Protein AF-A0A7W4YXQ7-F1 (afdb_monomer)

Organism: NCBI:txid420324

pLDDT: mean 83.57, std 14.54, range [56.28, 98.69]

Solvent-accessible surface area (backbone atoms only — not comparable to full-atom values): 5266 Å² total; per-residue (Å²): 136,81,74,86,78,79,77,70,75,76,79,71,53,71,70,54,47,52,52,51,51,52,51,51,52,50,52,50,52,51,46,40,56,51,47,48,33,5,56,77,66,62,46,50,90,80,50,52,14,51,74,76,64,47,26,80,50,73,65,56,51,48,45,69,74,50,83,75,78,70,95,60,73,75,73,79,73,78,72,75,82,84,125

Structure (mmCIF, N/CA/C/O backbone):
data_AF-A0A7W4YXQ7-F1
#
_entry.id   AF-A0A7W4YXQ7-F1
#
loop_
_atom_site.group_PDB
_atom_site.id
_atom_site.type_symbol
_atom_site.label_atom_id
_atom_site.label_alt_id
_atom_site.label_comp_id
_atom_site.label_asym_id
_atom_site.label_entity_id
_atom_site.label_seq_id
_atom_site.pdbx_PDB_ins_code
_atom_site.Cartn_x
_atom_site.Cartn_y
_atom_site.Cartn_z
_atom_site.occupancy
_atom_site.B_iso_or_equiv
_atom_site.auth_seq_id
_atom_site.auth_comp_id
_atom_site.auth_asym_id
_atom_site.auth_atom_id
_atom_site.pdbx_PDB_model_num
ATOM 1 N N . MET A 1 1 ? -30.875 34.188 16.090 1.00 57.94 1 MET A N 1
ATOM 2 C CA . MET A 1 1 ? -29.992 33.977 17.255 1.00 57.94 1 MET A CA 1
ATOM 3 C C . MET A 1 1 ? -29.252 32.666 17.024 1.00 57.94 1 MET A C 1
ATOM 5 O O . MET A 1 1 ? -29.889 31.627 17.046 1.00 57.94 1 MET A O 1
ATOM 9 N N . ILE A 1 2 ? -27.975 32.722 16.633 1.00 59.03 2 ILE A N 1
ATOM 10 C CA . ILE A 1 2 ? -27.136 31.536 16.382 1.00 59.03 2 ILE A CA 1
ATOM 11 C C . ILE A 1 2 ? -26.519 31.156 17.724 1.00 59.03 2 ILE A C 1
ATOM 13 O O . ILE A 1 2 ? -25.843 31.994 18.312 1.00 59.03 2 ILE A O 1
ATOM 17 N N . ASP A 1 3 ? -26.761 29.941 18.210 1.00 66.69 3 ASP A N 1
ATOM 18 C CA . ASP A 1 3 ? -26.182 29.472 19.469 1.00 66.69 3 ASP A CA 1
ATOM 19 C C . ASP A 1 3 ? -24.658 29.295 19.311 1.00 66.69 3 ASP A C 1
ATOM 21 O O . ASP A 1 3 ? -24.216 28.400 18.581 1.00 66.69 3 ASP A O 1
ATOM 25 N N . PRO A 1 4 ? -23.810 30.111 19.970 1.00 64.62 4 PRO A N 1
ATOM 26 C CA . PRO A 1 4 ? -22.356 29.982 19.853 1.00 64.62 4 PRO A CA 1
ATOM 27 C C . PRO A 1 4 ? -21.823 28.723 20.562 1.00 64.62 4 PRO A C 1
ATOM 29 O O . PRO A 1 4 ? -20.651 28.373 20.411 1.00 64.62 4 PRO A O 1
ATOM 32 N N . ALA A 1 5 ? -22.672 28.033 21.332 1.00 62.06 5 ALA A N 1
ATOM 33 C CA . ALA A 1 5 ? -22.296 26.939 22.218 1.00 62.06 5 ALA A CA 1
ATOM 34 C C . ALA A 1 5 ? -22.145 25.567 21.530 1.00 62.06 5 ALA A C 1
ATOM 36 O O . ALA A 1 5 ? -21.506 24.684 22.104 1.00 62.06 5 ALA A O 1
ATOM 37 N N . ASN A 1 6 ? -22.660 25.372 20.308 1.00 60.81 6 ASN A N 1
ATOM 38 C CA . ASN A 1 6 ? -22.737 24.042 19.680 1.00 60.81 6 ASN A CA 1
ATOM 39 C C . ASN A 1 6 ? -21.745 23.807 18.521 1.00 60.81 6 ASN A C 1
ATOM 41 O O . ASN A 1 6 ? -22.065 23.168 17.524 1.00 60.81 6 ASN A O 1
ATOM 45 N N . ARG A 1 7 ? -20.515 24.324 18.643 1.00 63.03 7 ARG A N 1
ATOM 46 C CA . ARG A 1 7 ? -19.373 23.921 17.788 1.00 63.03 7 ARG A CA 1
ATOM 47 C C . ARG A 1 7 ? -18.412 22.944 18.467 1.00 63.03 7 ARG A C 1
ATOM 49 O O . ARG A 1 7 ? -17.415 22.545 17.871 1.00 63.03 7 ARG A O 1
ATOM 56 N N . ARG A 1 8 ? -18.684 22.554 19.715 1.00 67.12 8 ARG A N 1
ATOM 57 C CA . ARG A 1 8 ? -17.843 21.604 20.446 1.00 67.12 8 ARG A CA 1
ATOM 58 C C . ARG A 1 8 ? -18.286 20.186 20.127 1.00 67.12 8 ARG A C 1
ATOM 60 O O . ARG A 1 8 ? -19.196 19.653 20.749 1.00 67.12 8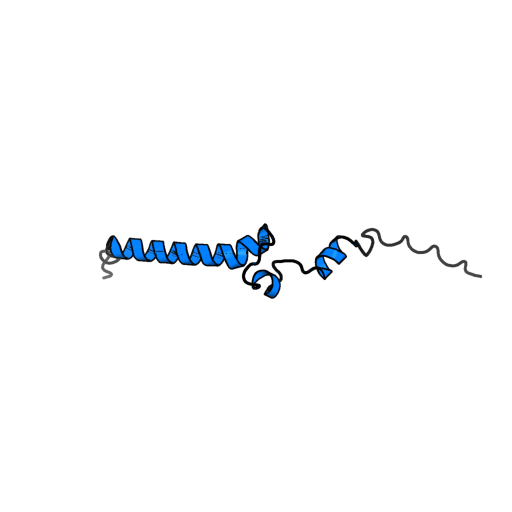 ARG A O 1
ATOM 67 N N . GLN A 1 9 ? -17.631 19.594 19.134 1.00 71.94 9 GLN A N 1
ATOM 68 C CA . GLN A 1 9 ? -17.768 18.176 18.835 1.00 71.94 9 GLN A CA 1
ATOM 69 C C . GLN A 1 9 ? -17.320 17.393 20.085 1.00 71.94 9 GLN A C 1
ATOM 71 O O . GLN A 1 9 ? -16.186 17.590 20.534 1.00 71.94 9 GLN A O 1
ATOM 76 N N . PRO A 1 10 ? -18.194 16.586 20.715 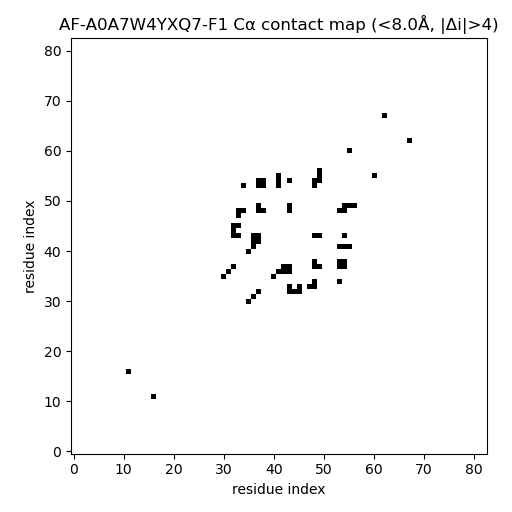1.00 73.75 10 PRO A N 1
ATOM 77 C CA . PRO A 1 10 ? -17.829 15.854 21.920 1.00 73.75 10 PRO A CA 1
ATOM 78 C C . PRO A 1 10 ? -16.612 14.971 21.631 1.00 73.75 10 PRO A C 1
ATOM 80 O O . PRO A 1 10 ? -16.558 14.304 20.594 1.00 73.75 10 PRO A O 1
ATOM 83 N N . LEU A 1 11 ? -15.630 15.004 22.539 1.00 78.31 11 LEU A N 1
ATOM 84 C CA . LEU A 1 11 ? -14.363 14.288 22.390 1.00 78.31 11 LEU A CA 1
ATOM 85 C 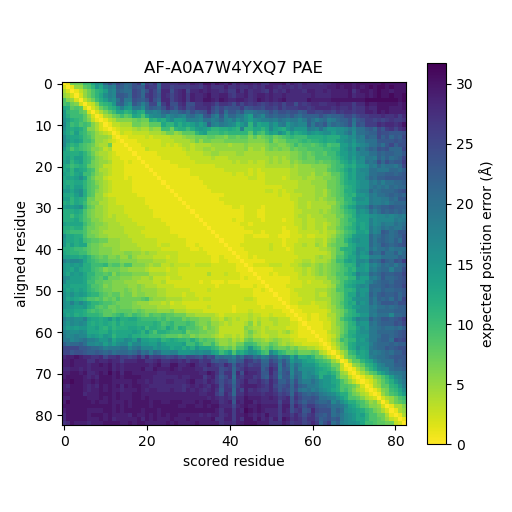C . LEU A 1 11 ? -14.637 12.810 22.061 1.00 78.31 11 LEU A C 1
ATOM 87 O O . LEU A 1 11 ? -15.449 12.169 22.740 1.00 78.31 11 LEU A O 1
ATOM 91 N N . PRO A 1 12 ? -13.991 12.243 21.028 1.00 80.38 12 PRO A N 1
ATOM 92 C CA . PRO A 1 12 ? -14.140 10.829 20.735 1.00 80.38 12 PRO A CA 1
ATOM 93 C C . PRO A 1 12 ? -13.649 10.011 21.935 1.00 80.38 12 PRO A C 1
ATOM 95 O O . PRO A 1 12 ? -12.566 10.247 22.462 1.00 80.38 12 PRO A O 1
ATOM 98 N N . SER A 1 13 ? -14.438 9.022 22.364 1.00 90.06 13 SER A N 1
ATOM 99 C CA . SER A 1 13 ? -14.006 8.064 23.392 1.00 90.06 13 SER A CA 1
ATOM 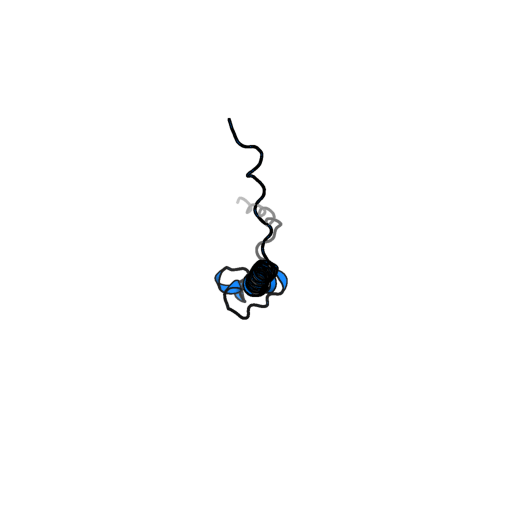100 C C . SER A 1 13 ? -12.688 7.394 22.984 1.00 90.06 13 SER A C 1
ATOM 102 O O . SER A 1 13 ? -12.491 7.155 21.790 1.00 90.06 13 SER A O 1
ATOM 104 N N . SER A 1 14 ? -11.856 6.968 23.937 1.00 90.81 14 SER A N 1
ATOM 105 C CA . SER A 1 14 ? -10.564 6.316 23.656 1.00 90.81 14 SER A CA 1
ATOM 106 C C . SER A 1 14 ? -10.670 5.143 22.669 1.00 90.81 14 SER A C 1
ATOM 108 O O . SER A 1 14 ? -9.804 4.970 21.817 1.00 90.81 14 SER A O 1
ATOM 110 N N . ARG A 1 15 ? -11.778 4.386 22.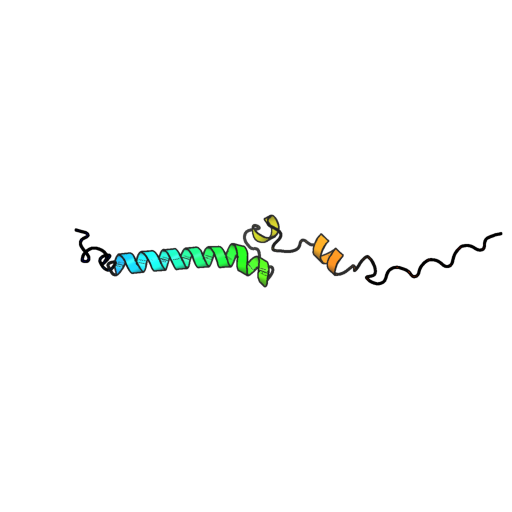702 1.00 91.38 15 ARG A N 1
ATOM 111 C CA . ARG A 1 15 ? -12.059 3.304 21.740 1.00 91.38 15 ARG A CA 1
ATOM 112 C C . ARG A 1 15 ? -12.267 3.809 20.307 1.00 91.38 15 ARG A C 1
ATOM 114 O O . ARG A 1 15 ? -11.792 3.185 19.365 1.00 91.38 15 ARG A O 1
ATOM 121 N N . LYS A 1 16 ? -12.956 4.942 20.142 1.00 91.56 16 LYS A N 1
ATOM 122 C CA . LYS A 1 16 ? -13.139 5.607 18.839 1.00 91.56 16 LYS A CA 1
ATOM 123 C C . LYS A 1 16 ? -11.811 6.146 18.312 1.00 91.56 16 LYS A C 1
ATOM 125 O O . LYS A 1 16 ? -11.519 5.958 17.136 1.00 91.56 16 LYS A O 1
ATOM 130 N N . LEU A 1 17 ? -10.995 6.744 19.184 1.00 93.50 17 LEU A N 1
ATOM 131 C CA . LEU A 1 17 ? -9.658 7.213 18.820 1.00 93.50 17 LEU A CA 1
ATOM 132 C C . LEU A 1 17 ? -8.778 6.053 18.335 1.00 93.50 17 LEU A C 1
ATOM 134 O O . LEU A 1 17 ? -8.256 6.111 17.225 1.00 93.50 17 LEU A O 1
ATOM 138 N N . ALA A 1 18 ? -8.686 4.969 19.107 1.00 96.31 18 ALA A N 1
ATOM 139 C CA . ALA A 1 18 ? -7.924 3.782 18.721 1.00 96.31 18 ALA A CA 1
ATOM 140 C C . ALA A 1 18 ? -8.395 3.200 17.378 1.00 96.31 18 ALA A C 1
ATOM 142 O O . ALA A 1 18 ? -7.570 2.862 16.534 1.00 96.31 18 ALA A O 1
ATOM 143 N N . GLY A 1 19 ? -9.712 3.160 17.146 1.00 95.69 19 GLY A N 1
ATOM 144 C CA . GLY A 1 19 ? -10.278 2.758 15.859 1.00 95.69 19 GLY A CA 1
ATOM 145 C C . GLY A 1 19 ? -9.811 3.642 14.700 1.00 95.69 19 GLY A C 1
ATOM 146 O O . GLY A 1 19 ? -9.370 3.125 13.677 1.00 95.69 19 GLY A O 1
ATOM 147 N N . SER A 1 20 ? -9.844 4.970 14.865 1.00 96.56 20 SER A N 1
ATOM 148 C CA . SER A 1 20 ? -9.365 5.896 13.827 1.00 96.56 20 SER A CA 1
ATOM 149 C C . SER A 1 20 ? -7.862 5.784 13.565 1.00 96.56 20 SER A C 1
ATOM 151 O O . SER A 1 20 ? -7.449 5.828 12.410 1.00 96.56 20 SER A O 1
ATOM 153 N N . VAL A 1 21 ? -7.050 5.575 14.605 1.00 96.88 21 VAL A N 1
ATOM 154 C CA . VAL A 1 21 ? -5.599 5.382 14.462 1.00 96.88 21 VAL A CA 1
ATOM 155 C C . VAL A 1 21 ? -5.300 4.077 13.734 1.00 96.88 21 VAL A C 1
ATOM 157 O O . VAL A 1 21 ? -4.477 4.068 12.826 1.00 96.88 21 VAL A O 1
ATOM 160 N N . ALA A 1 22 ? -5.999 2.993 14.077 1.00 98.31 22 ALA A N 1
ATOM 161 C CA . ALA A 1 22 ? -5.852 1.717 13.385 1.00 98.31 22 ALA A CA 1
ATOM 162 C C . ALA A 1 22 ? -6.218 1.835 11.899 1.00 98.31 22 ALA A C 1
ATOM 164 O O . ALA A 1 22 ? -5.481 1.346 11.045 1.00 98.31 22 ALA A O 1
ATOM 165 N N . LEU A 1 23 ? -7.314 2.534 11.581 1.00 98.12 23 LEU A N 1
ATOM 166 C CA . LEU A 1 23 ? -7.710 2.780 10.197 1.00 98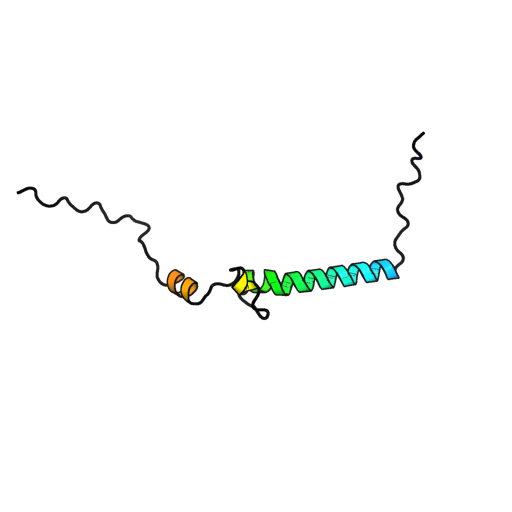.12 23 LEU A CA 1
ATOM 167 C C . LEU A 1 23 ? -6.673 3.630 9.451 1.00 98.12 23 LEU A C 1
ATOM 169 O O . LEU A 1 23 ? -6.297 3.290 8.335 1.00 98.12 23 LEU A O 1
ATOM 173 N N . ALA A 1 24 ? -6.176 4.702 10.070 1.00 97.81 24 ALA A N 1
ATOM 174 C CA . ALA A 1 24 ? -5.140 5.545 9.482 1.00 97.81 24 ALA A CA 1
ATOM 175 C C . ALA A 1 24 ? -3.842 4.762 9.225 1.00 97.81 24 ALA A C 1
ATOM 177 O O . ALA A 1 24 ? -3.266 4.871 8.145 1.00 97.81 24 ALA A O 1
ATOM 178 N N . ALA A 1 25 ? -3.413 3.934 10.181 1.00 98.56 25 ALA A N 1
ATOM 179 C CA . ALA A 1 25 ? -2.240 3.078 10.038 1.00 98.56 25 ALA A CA 1
ATOM 180 C C . ALA A 1 25 ? -2.414 2.053 8.907 1.00 98.56 25 ALA A C 1
ATOM 182 O O . ALA A 1 25 ? -1.493 1.850 8.118 1.00 98.56 25 ALA A O 1
ATOM 183 N N . ALA A 1 26 ? -3.600 1.450 8.782 1.00 98.69 26 ALA A N 1
ATOM 184 C CA . ALA A 1 26 ? -3.911 0.543 7.682 1.00 98.69 26 ALA A CA 1
ATOM 185 C C . ALA A 1 26 ? -3.843 1.259 6.322 1.00 98.69 26 ALA A C 1
ATOM 187 O O . ALA A 1 26 ? -3.185 0.772 5.405 1.00 98.69 26 ALA A O 1
ATOM 188 N N . SER A 1 27 ? -4.447 2.445 6.205 1.00 98.69 27 SER A N 1
ATOM 189 C CA . SER A 1 27 ? -4.367 3.265 4.991 1.00 98.69 27 SER A CA 1
ATOM 190 C C . SER A 1 27 ? -2.925 3.637 4.640 1.00 98.69 27 SER A C 1
ATOM 192 O O . SER A 1 27 ? -2.526 3.536 3.481 1.00 98.69 27 SER A O 1
ATOM 194 N N . ALA A 1 28 ? -2.118 4.015 5.635 1.00 98.44 28 ALA A N 1
ATOM 195 C CA . ALA A 1 28 ? -0.706 4.322 5.438 1.00 98.44 28 ALA A CA 1
ATOM 196 C C . ALA A 1 28 ? 0.080 3.103 4.932 1.00 98.44 28 ALA A C 1
ATOM 198 O O . ALA A 1 28 ? 0.876 3.233 4.006 1.00 98.44 28 ALA A O 1
ATOM 199 N N . ALA A 1 29 ? -0.178 1.911 5.479 1.00 98.50 29 ALA A N 1
ATOM 200 C CA . ALA A 1 29 ? 0.453 0.678 5.014 1.00 98.50 29 ALA A CA 1
ATOM 201 C C . ALA A 1 29 ? 0.093 0.355 3.552 1.00 98.50 29 ALA A C 1
ATOM 203 O O . ALA A 1 29 ? 0.961 -0.056 2.784 1.00 98.50 29 ALA A O 1
ATOM 204 N N . VAL A 1 30 ? -1.160 0.587 3.145 1.00 98.25 30 VAL A N 1
ATOM 205 C CA . VAL A 1 30 ? -1.595 0.410 1.749 1.00 98.25 30 VAL A CA 1
ATOM 206 C C . VAL A 1 30 ? -0.856 1.369 0.815 1.00 98.25 30 VAL A C 1
ATOM 208 O O . VAL A 1 30 ? -0.310 0.932 -0.196 1.00 98.25 30 VAL A O 1
ATOM 211 N N . ILE A 1 31 ? -0.782 2.656 1.167 1.00 97.75 31 ILE A N 1
ATOM 212 C CA . ILE A 1 31 ? -0.048 3.666 0.386 1.00 97.75 31 ILE A CA 1
ATOM 213 C C . ILE A 1 31 ? 1.436 3.296 0.274 1.00 97.75 31 ILE A C 1
ATOM 215 O O . ILE A 1 31 ? 2.003 3.348 -0.817 1.00 97.75 31 ILE A O 1
ATOM 219 N N . LEU A 1 32 ? 2.053 2.882 1.384 1.00 97.81 32 LEU A N 1
ATOM 220 C CA . LEU A 1 32 ? 3.451 2.460 1.419 1.00 97.81 32 LEU A CA 1
ATOM 221 C C . LEU A 1 32 ? 3.713 1.318 0.430 1.00 97.81 32 LEU A C 1
ATOM 223 O O . LEU A 1 32 ? 4.636 1.403 -0.372 1.00 97.81 32 LEU A O 1
ATOM 227 N N . ILE A 1 33 ? 2.894 0.264 0.464 1.00 97.94 33 ILE A N 1
ATOM 228 C CA . ILE A 1 33 ? 3.107 -0.938 -0.353 1.00 97.94 33 ILE A CA 1
ATOM 229 C C . ILE A 1 33 ? 2.811 -0.691 -1.836 1.00 97.94 33 ILE A C 1
ATOM 231 O O . ILE A 1 33 ? 3.515 -1.235 -2.683 1.00 97.94 33 ILE A O 1
ATOM 235 N N . LEU A 1 34 ? 1.775 0.089 -2.157 1.00 97.62 34 LEU A N 1
ATOM 236 C CA . LEU A 1 34 ? 1.314 0.262 -3.539 1.00 97.62 34 LEU A CA 1
ATOM 237 C C . LEU A 1 34 ? 1.991 1.408 -4.289 1.00 97.62 34 LEU A C 1
ATOM 239 O O . LEU A 1 34 ? 2.056 1.352 -5.514 1.00 97.62 34 LEU A O 1
ATOM 243 N N . LEU A 1 35 ? 2.436 2.454 -3.589 1.00 96.56 35 LEU A N 1
ATOM 244 C CA . LEU A 1 35 ? 2.914 3.687 -4.224 1.00 96.56 35 LEU A CA 1
ATOM 245 C C . LEU A 1 35 ? 4.367 3.983 -3.866 1.00 96.56 35 LEU A C 1
ATOM 247 O O . LEU A 1 35 ? 5.186 4.146 -4.763 1.00 96.56 35 LEU A O 1
ATOM 251 N N . VAL A 1 36 ? 4.699 4.003 -2.573 1.00 97.56 36 VAL A N 1
ATOM 252 C CA . VAL A 1 36 ? 6.036 4.419 -2.114 1.00 97.56 36 VAL A CA 1
ATOM 253 C C . VAL A 1 36 ? 7.088 3.361 -2.440 1.00 97.56 36 VAL A C 1
ATOM 255 O O . VAL A 1 36 ? 8.101 3.678 -3.054 1.00 97.56 36 VAL A O 1
ATOM 258 N N . LEU A 1 37 ? 6.843 2.092 -2.088 1.00 97.75 37 LEU A N 1
ATOM 259 C CA . LEU A 1 37 ? 7.791 1.010 -2.374 1.00 97.75 37 LEU A CA 1
ATOM 260 C C . LEU A 1 37 ? 8.064 0.839 -3.879 1.00 97.75 37 LEU A C 1
ATOM 262 O O . LEU A 1 37 ? 9.237 0.729 -4.241 1.00 97.75 37 LEU A O 1
ATOM 266 N N . PRO A 1 38 ? 7.049 0.871 -4.762 1.00 97.38 38 PRO A N 1
ATOM 267 C CA . PRO A 1 38 ? 7.290 0.836 -6.197 1.00 97.38 38 PRO A CA 1
ATOM 268 C C . PRO A 1 38 ? 8.017 2.073 -6.728 1.00 97.38 38 PRO A C 1
ATOM 270 O O . PRO A 1 38 ? 8.970 1.916 -7.480 1.00 97.38 38 PRO A O 1
ATOM 273 N N . ALA A 1 39 ? 7.603 3.281 -6.335 1.00 95.25 39 ALA A N 1
ATOM 274 C CA . ALA A 1 39 ? 8.139 4.515 -6.911 1.00 95.25 39 ALA A CA 1
ATOM 275 C C . ALA A 1 39 ? 9.569 4.840 -6.454 1.00 95.25 39 ALA A C 1
ATOM 277 O O . ALA A 1 39 ? 10.349 5.377 -7.234 1.00 95.25 39 ALA A O 1
ATOM 278 N N . GLU A 1 40 ? 9.913 4.547 -5.197 1.00 95.38 40 GLU A N 1
ATOM 279 C CA . GLU A 1 40 ? 11.222 4.915 -4.637 1.00 95.38 40 GLU A CA 1
ATOM 280 C C . GLU A 1 40 ? 12.234 3.772 -4.677 1.00 95.38 40 GLU A C 1
ATOM 282 O O . GLU A 1 40 ? 13.432 4.010 -4.824 1.00 95.38 40 GLU A O 1
ATOM 287 N N . TYR A 1 41 ? 11.768 2.532 -4.530 1.00 95.75 41 TYR A N 1
ATOM 288 C CA . TYR A 1 41 ? 12.646 1.375 -4.358 1.00 95.75 41 TYR A CA 1
ATOM 289 C C . TYR A 1 41 ? 12.488 0.325 -5.461 1.00 95.75 41 TYR A C 1
ATOM 291 O O . TYR A 1 41 ? 13.148 -0.709 -5.392 1.00 95.75 41 TYR A O 1
ATOM 299 N N . GLU A 1 42 ? 11.611 0.546 -6.448 1.00 94.81 42 GLU A N 1
ATOM 300 C CA . GLU A 1 42 ? 11.263 -0.435 -7.491 1.00 94.81 42 GLU A CA 1
ATOM 301 C C . GLU A 1 42 ? 10.743 -1.777 -6.912 1.00 94.81 42 GLU A C 1
ATOM 303 O O . GLU A 1 42 ? 10.692 -2.799 -7.600 1.00 94.81 42 GLU A O 1
ATOM 308 N N . ILE A 1 43 ? 10.321 -1.803 -5.638 1.00 96.12 43 ILE A N 1
ATOM 309 C CA . ILE A 1 43 ? 9.808 -3.008 -4.972 1.00 96.12 43 ILE A CA 1
ATOM 310 C C . ILE A 1 43 ? 8.297 -3.085 -5.190 1.00 96.12 43 ILE A C 1
ATOM 312 O O . ILE A 1 43 ? 7.516 -2.509 -4.436 1.00 96.12 43 ILE A O 1
ATOM 316 N N . ASP A 1 44 ? 7.875 -3.867 -6.184 1.00 95.38 44 ASP A N 1
ATOM 317 C CA . ASP A 1 44 ? 6.459 -4.065 -6.513 1.00 95.38 44 ASP A CA 1
ATOM 318 C C . ASP A 1 44 ? 5.994 -5.513 -6.291 1.00 95.38 44 ASP A C 1
ATOM 320 O O . ASP A 1 44 ? 5.952 -6.341 -7.206 1.00 95.38 44 ASP A O 1
ATOM 324 N N . LYS A 1 45 ? 5.606 -5.816 -5.046 1.00 94.19 45 LYS A N 1
ATOM 325 C CA . LYS A 1 45 ? 5.058 -7.133 -4.665 1.00 94.19 45 LYS A CA 1
ATOM 326 C C . LYS A 1 45 ? 3.639 -7.376 -5.179 1.00 94.19 45 LYS A C 1
ATOM 328 O O . LYS A 1 45 ? 3.191 -8.517 -5.195 1.00 94.19 45 LYS A O 1
ATOM 333 N N . THR A 1 46 ? 2.924 -6.313 -5.537 1.00 96.06 46 THR A N 1
ATOM 334 C CA . THR A 1 46 ? 1.503 -6.379 -5.908 1.00 96.06 46 THR A CA 1
ATOM 335 C C . THR A 1 46 ? 1.278 -6.373 -7.417 1.00 96.06 46 THR A C 1
ATOM 337 O O . THR A 1 46 ? 0.206 -6.758 -7.868 1.00 96.06 46 THR A O 1
ATOM 340 N N . GLY A 1 47 ? 2.270 -5.938 -8.200 1.00 94.25 47 GLY A N 1
ATOM 341 C CA . GLY A 1 47 ? 2.146 -5.688 -9.637 1.00 94.25 47 GLY A CA 1
ATOM 342 C C . GLY A 1 47 ? 1.504 -4.337 -9.973 1.00 94.25 47 GLY A C 1
ATOM 343 O O . GLY A 1 47 ? 1.485 -3.947 -11.140 1.00 94.25 47 GLY A O 1
ATOM 344 N N . PHE A 1 48 ? 0.970 -3.618 -8.977 1.00 96.50 48 PHE A N 1
ATOM 345 C CA . PHE A 1 48 ? 0.262 -2.359 -9.191 1.00 96.50 48 PHE A CA 1
ATOM 346 C C . PHE A 1 48 ? 1.206 -1.258 -9.670 1.00 96.50 48 PHE A C 1
ATOM 348 O O . PHE A 1 48 ? 0.872 -0.533 -10.600 1.00 96.50 48 PHE A O 1
ATOM 355 N N . GLY A 1 49 ? 2.405 -1.172 -9.089 1.00 95.69 49 GLY A N 1
ATOM 356 C CA . GLY A 1 49 ? 3.398 -0.174 -9.475 1.00 95.69 49 GLY A CA 1
ATOM 357 C C . GLY A 1 49 ? 3.801 -0.286 -10.943 1.00 95.69 49 GLY A C 1
ATOM 358 O O . GLY A 1 49 ? 3.847 0.723 -11.637 1.00 95.69 49 GLY A O 1
ATOM 359 N N . ARG A 1 50 ? 4.007 -1.508 -11.450 1.00 94.50 50 ARG A N 1
ATOM 360 C CA . ARG A 1 50 ? 4.234 -1.746 -12.886 1.00 94.50 50 ARG A CA 1
ATOM 361 C C . ARG A 1 50 ? 3.005 -1.437 -13.736 1.00 94.50 50 ARG A C 1
ATOM 363 O O . ARG A 1 50 ? 3.148 -0.860 -14.806 1.00 94.50 50 ARG A O 1
ATOM 370 N N . LEU A 1 51 ? 1.803 -1.774 -13.259 1.00 95.12 51 LEU A N 1
ATOM 371 C CA . LEU A 1 51 ? 0.553 -1.515 -13.984 1.00 95.12 51 LEU A CA 1
ATOM 372 C C . LEU A 1 51 ? 0.328 -0.021 -14.258 1.00 95.12 51 LEU A C 1
ATOM 374 O O . LEU A 1 51 ? -0.162 0.331 -15.328 1.00 95.12 51 LEU A O 1
ATOM 378 N N . ILE A 1 52 ? 0.674 0.845 -13.302 1.00 95.38 52 ILE A N 1
ATOM 379 C CA . ILE A 1 52 ? 0.519 2.302 -13.435 1.00 95.38 52 ILE A CA 1
ATOM 380 C C . ILE A 1 52 ? 1.814 3.029 -13.834 1.00 95.38 52 ILE A C 1
ATOM 382 O O . ILE A 1 52 ? 1.845 4.256 -13.819 1.00 95.38 52 ILE A O 1
ATOM 386 N N . GLY A 1 53 ? 2.872 2.293 -14.192 1.00 92.62 53 GLY A N 1
ATOM 387 C CA . GLY A 1 53 ? 4.130 2.865 -14.686 1.00 92.62 53 GLY A CA 1
ATOM 388 C C . GLY A 1 53 ? 5.004 3.550 -13.628 1.00 92.62 53 GLY A C 1
ATOM 389 O O . GLY A 1 53 ? 5.827 4.389 -13.974 1.00 92.62 53 GLY A O 1
ATOM 390 N N . LEU A 1 54 ? 4.839 3.221 -12.342 1.00 93.94 54 LEU A N 1
ATOM 391 C CA . LEU A 1 54 ? 5.746 3.669 -11.273 1.00 93.94 54 LEU A CA 1
ATOM 392 C C . LEU A 1 54 ? 7.064 2.892 -11.255 1.00 93.94 54 LEU A C 1
ATOM 394 O O . LEU A 1 54 ? 8.070 3.420 -10.795 1.00 93.94 54 LEU A O 1
ATOM 398 N N . VAL A 1 55 ? 7.048 1.640 -11.718 1.00 95.31 55 VAL A N 1
ATOM 399 C CA . VAL A 1 55 ? 8.250 0.808 -11.847 1.00 95.31 55 VAL A CA 1
ATOM 400 C C . VAL A 1 55 ? 8.563 0.638 -13.330 1.00 95.31 55 VAL A C 1
ATOM 402 O O . VAL A 1 55 ? 7.694 0.134 -14.049 1.00 95.31 55 VAL A O 1
ATOM 405 N N . PRO A 1 56 ? 9.774 1.005 -13.786 1.00 91.31 56 PRO A N 1
ATOM 406 C CA . PRO A 1 56 ? 10.181 0.812 -15.169 1.00 91.31 56 PRO A CA 1
ATOM 407 C C . PRO A 1 56 ? 10.145 -0.663 -15.563 1.00 91.31 56 PRO A C 1
ATOM 409 O O . PRO A 1 56 ? 10.552 -1.549 -14.808 1.00 91.31 56 PRO A O 1
ATOM 412 N N . THR A 1 57 ? 9.694 -0.921 -16.778 1.00 90.50 57 THR A N 1
ATOM 413 C CA . THR A 1 57 ? 9.847 -2.213 -17.438 1.00 90.50 57 THR A CA 1
ATOM 414 C C . THR A 1 57 ? 11.286 -2.419 -17.910 1.00 90.50 57 THR A C 1
ATOM 416 O O . THR A 1 57 ? 12.080 -1.479 -18.022 1.00 90.50 57 THR A O 1
ATOM 419 N N . ASP A 1 58 ? 11.623 -3.666 -18.240 1.00 89.50 58 ASP A N 1
ATOM 420 C CA . ASP A 1 58 ? 12.945 -4.012 -18.768 1.00 89.50 58 ASP A CA 1
ATOM 421 C C . ASP A 1 58 ? 13.260 -3.256 -20.069 1.00 89.50 58 ASP A C 1
ATOM 423 O O . ASP A 1 58 ? 14.409 -2.884 -20.306 1.00 89.50 58 ASP A O 1
ATOM 427 N N . GLU A 1 59 ? 12.245 -2.963 -20.889 1.00 87.12 59 GLU A N 1
ATOM 428 C CA . GLU A 1 59 ? 12.400 -2.202 -22.131 1.00 87.12 59 GLU A CA 1
ATOM 429 C C . GLU A 1 59 ? 12.780 -0.743 -21.870 1.00 87.12 59 GLU A C 1
ATOM 431 O O . GLU A 1 59 ? 13.702 -0.215 -22.492 1.00 87.12 59 GLU A O 1
ATOM 436 N N . GLU A 1 60 ? 12.094 -0.082 -20.938 1.00 85.56 60 GLU A N 1
ATOM 437 C CA . GLU A 1 60 ? 12.381 1.306 -20.561 1.00 85.56 60 GLU A CA 1
ATOM 438 C C . GLU A 1 60 ? 13.753 1.415 -19.898 1.00 85.56 60 GLU A C 1
ATOM 440 O O . GLU A 1 60 ? 14.506 2.350 -20.175 1.00 85.56 60 GLU A O 1
ATOM 445 N N . ARG A 1 61 ? 14.130 0.416 -19.094 1.00 84.44 61 ARG A N 1
ATOM 446 C CA . ARG A 1 61 ? 15.463 0.330 -18.493 1.00 84.44 61 ARG A CA 1
ATOM 447 C C . ARG A 1 61 ? 16.552 0.112 -19.541 1.00 84.44 61 ARG A C 1
ATOM 449 O O . ARG A 1 61 ? 17.597 0.758 -19.473 1.00 84.44 61 ARG A O 1
ATOM 456 N N . ALA A 1 62 ? 16.306 -0.750 -20.527 1.00 83.75 62 ALA A N 1
ATOM 457 C CA . ALA A 1 62 ? 17.218 -0.958 -21.646 1.00 83.75 62 ALA A CA 1
ATOM 458 C C . ALA A 1 62 ? 17.378 0.326 -22.472 1.00 83.75 62 ALA A C 1
ATOM 460 O O . ALA A 1 62 ? 18.502 0.707 -22.785 1.00 83.75 62 ALA A O 1
ATOM 461 N N . ARG A 1 63 ? 16.285 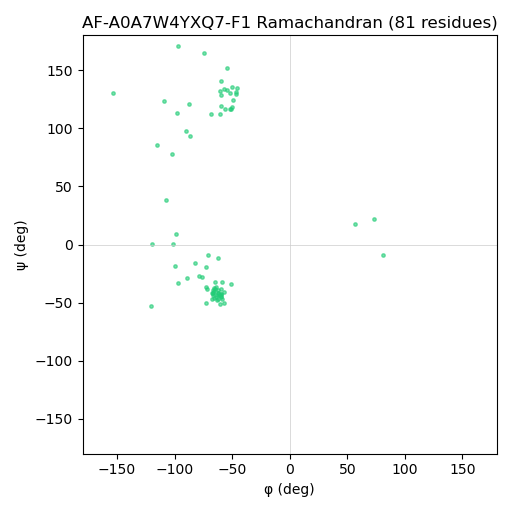1.049 -22.751 1.00 79.12 63 ARG A N 1
ATOM 462 C CA . ARG A 1 63 ? 16.327 2.358 -23.426 1.00 79.12 63 ARG A CA 1
ATOM 463 C C . ARG A 1 63 ? 17.046 3.427 -22.606 1.00 79.12 63 ARG A C 1
ATOM 465 O O . ARG A 1 63 ? 17.762 4.232 -23.177 1.00 79.12 63 ARG A O 1
ATOM 472 N N . ALA A 1 64 ? 16.914 3.437 -21.282 1.00 76.62 64 ALA A N 1
ATOM 473 C CA . ALA A 1 64 ? 17.664 4.368 -20.436 1.00 76.62 64 ALA A CA 1
ATOM 474 C C . ALA A 1 64 ? 19.183 4.110 -20.489 1.00 76.62 64 ALA A C 1
ATOM 476 O O . ALA A 1 64 ? 19.979 5.042 -20.391 1.00 76.62 64 ALA A O 1
ATOM 477 N N . PHE A 1 65 ? 19.586 2.849 -20.668 1.00 66.62 65 PHE A N 1
ATOM 478 C CA . PHE A 1 65 ? 20.987 2.462 -20.854 1.00 66.62 65 PHE A CA 1
ATOM 479 C C . PHE A 1 65 ? 21.493 2.717 -22.283 1.00 66.62 65 PHE A C 1
ATOM 481 O O . PHE A 1 65 ? 22.684 2.944 -22.495 1.00 66.62 65 PHE A O 1
ATOM 488 N N . VAL A 1 66 ? 20.585 2.694 -23.260 1.00 64.44 66 VAL A N 1
ATOM 489 C CA . VAL A 1 66 ? 20.830 2.973 -24.678 1.00 64.44 66 VAL A CA 1
ATOM 490 C C . VAL A 1 66 ? 20.344 4.394 -24.987 1.00 64.44 66 VAL A C 1
ATOM 492 O O . VAL A 1 66 ? 19.270 4.594 -25.540 1.00 64.44 66 VAL A O 1
ATOM 495 N N . PHE A 1 67 ? 21.129 5.401 -24.602 1.00 64.06 67 PHE A N 1
ATOM 496 C CA . PHE A 1 67 ? 20.903 6.796 -25.010 1.00 64.06 67 PHE A CA 1
ATOM 497 C C . PHE A 1 67 ? 20.731 6.903 -26.546 1.00 64.06 67 PHE A C 1
ATOM 499 O O . PHE A 1 67 ? 21.689 6.649 -27.273 1.00 64.06 67 PHE A O 1
ATOM 506 N N . ASP A 1 68 ? 19.561 7.326 -27.043 1.00 56.28 68 ASP A N 1
ATOM 507 C CA . ASP A 1 68 ? 19.334 7.747 -28.444 1.00 56.28 68 ASP A CA 1
ATOM 508 C C . ASP A 1 68 ? 18.156 8.753 -28.495 1.00 56.28 68 ASP A C 1
ATOM 510 O O . ASP A 1 68 ? 17.117 8.442 -27.902 1.00 56.28 68 ASP A O 1
ATOM 514 N N . PRO A 1 69 ? 18.223 9.950 -29.138 1.00 63.03 69 PRO A N 1
ATOM 515 C CA . PRO A 1 69 ? 19.257 10.525 -30.015 1.00 63.03 69 PRO A CA 1
ATOM 516 C C . PRO A 1 69 ? 20.247 11.475 -29.308 1.00 63.03 69 PRO A C 1
ATOM 518 O O . PRO A 1 69 ? 20.034 11.855 -28.151 1.00 63.03 69 PRO A O 1
ATOM 521 N N . PRO A 1 70 ? 21.343 11.902 -29.978 1.00 59.62 70 PRO A N 1
ATOM 522 C CA . PRO A 1 70 ? 22.260 12.881 -29.406 1.00 59.62 70 PRO A CA 1
ATOM 523 C C . PRO A 1 70 ? 21.529 14.194 -29.095 1.00 59.62 70 PRO A C 1
ATOM 525 O O . PRO A 1 70 ? 20.907 14.803 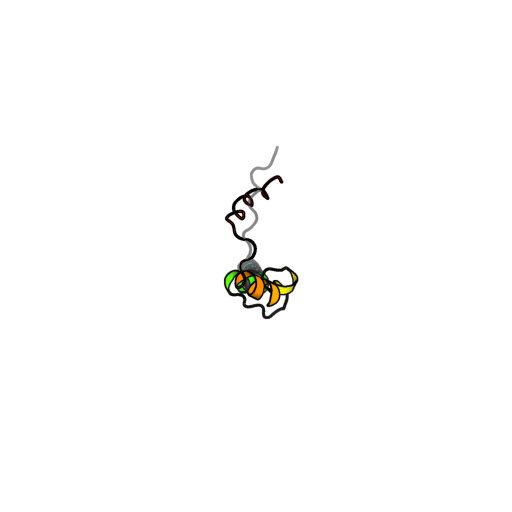-29.963 1.00 59.62 70 PRO A O 1
ATOM 528 N N . MET A 1 71 ? 21.682 14.679 -27.859 1.00 63.72 71 MET A N 1
ATOM 529 C CA . MET A 1 71 ? 21.233 16.020 -27.442 1.00 63.72 71 MET A CA 1
ATOM 530 C C . MET A 1 71 ? 21.950 17.146 -28.209 1.00 63.72 71 MET A C 1
ATOM 532 O O . MET A 1 71 ? 21.550 18.306 -28.137 1.00 63.72 71 MET A O 1
ATOM 536 N N . ILE A 1 72 ? 23.011 16.804 -28.946 1.00 64.56 72 ILE A N 1
ATOM 537 C CA . ILE A 1 72 ? 23.660 17.672 -29.919 1.00 64.56 72 ILE A CA 1
ATOM 538 C C . ILE A 1 72 ? 23.111 17.279 -31.295 1.00 64.56 72 ILE A C 1
ATOM 540 O O . ILE A 1 72 ? 23.401 16.169 -31.752 1.00 64.56 72 ILE A O 1
ATOM 544 N N . PRO A 1 73 ? 22.338 18.151 -31.970 1.00 64.12 73 PRO A N 1
ATOM 545 C CA . PRO A 1 73 ? 21.912 17.881 -33.335 1.00 64.12 73 PRO A CA 1
ATOM 546 C C . PRO A 1 73 ? 23.155 17.600 -34.176 1.00 64.12 73 PRO A C 1
ATOM 548 O O . PRO A 1 73 ? 24.146 18.329 -34.070 1.00 64.12 73 PRO A O 1
ATOM 551 N N . ALA A 1 74 ? 23.117 16.532 -34.981 1.00 69.69 74 ALA A N 1
ATOM 552 C CA . ALA A 1 74 ? 24.194 16.243 -35.917 1.00 69.69 74 ALA A CA 1
ATOM 553 C C . ALA A 1 74 ? 24.540 17.545 -36.661 1.00 69.69 74 ALA A C 1
ATOM 555 O O . ALA A 1 74 ? 23.613 18.228 -37.120 1.00 69.69 74 ALA A O 1
ATOM 556 N N . PRO A 1 75 ? 25.829 17.935 -36.719 1.00 71.12 75 PRO A N 1
ATOM 557 C CA . PRO A 1 75 ? 26.223 19.177 -37.366 1.00 71.12 75 PRO A CA 1
ATOM 558 C C . PRO A 1 75 ? 25.584 19.209 -38.755 1.00 71.12 75 PRO A C 1
ATOM 560 O O . PRO A 1 75 ? 25.579 18.165 -39.418 1.00 71.12 75 PRO A O 1
ATOM 563 N N . PRO A 1 76 ? 24.997 20.347 -39.178 1.00 69.44 76 PRO A N 1
ATOM 564 C CA . PRO A 1 76 ? 24.305 20.428 -40.454 1.00 69.44 76 PRO A CA 1
ATOM 565 C C . PRO A 1 76 ? 25.240 19.868 -41.517 1.00 69.44 76 PRO A C 1
ATOM 567 O O . PRO A 1 76 ? 26.371 20.346 -41.666 1.00 69.44 76 PRO A O 1
ATOM 570 N N . GLY A 1 77 ? 24.794 18.782 -42.159 1.00 69.00 77 GLY A N 1
ATOM 571 C CA . GLY A 1 77 ? 25.610 18.053 -43.116 1.00 69.00 77 GLY A CA 1
ATOM 572 C C . GLY A 1 77 ? 26.205 19.060 -44.084 1.00 69.00 77 GLY A C 1
ATOM 573 O O . GLY A 1 77 ? 25.469 19.872 -44.646 1.00 69.00 77 GLY A O 1
ATOM 574 N N . HIS A 1 78 ? 27.535 19.072 -44.207 1.00 67.00 78 HIS A N 1
ATOM 575 C CA . HIS A 1 78 ? 28.193 19.928 -45.183 1.00 67.00 78 HIS A CA 1
ATOM 576 C C . HIS A 1 78 ? 27.532 19.659 -46.529 1.00 67.00 78 HIS A C 1
ATOM 578 O O . HIS A 1 78 ? 27.510 18.516 -46.995 1.00 67.00 78 HIS A O 1
ATOM 584 N N . GLY A 1 79 ? 26.890 20.703 -47.064 1.00 60.81 79 GLY A N 1
ATOM 585 C CA . GLY A 1 79 ? 26.099 20.626 -48.278 1.00 60.81 79 GLY A CA 1
ATOM 586 C C . GLY A 1 79 ? 26.878 19.866 -49.337 1.00 60.81 79 GLY A C 1
ATOM 587 O O . GLY A 1 79 ? 28.066 20.116 -49.548 1.00 60.81 79 GLY A O 1
ATOM 588 N N . ARG A 1 80 ? 26.213 18.892 -49.963 1.00 67.50 80 ARG A N 1
ATOM 589 C CA . ARG A 1 80 ? 26.757 18.176 -51.118 1.00 67.50 80 ARG A CA 1
ATOM 590 C C . ARG A 1 80 ? 27.345 19.209 -52.090 1.00 67.50 80 ARG A C 1
ATOM 592 O O . ARG A 1 80 ? 26.662 20.205 -52.342 1.00 67.50 80 ARG A O 1
ATOM 599 N N . PRO A 1 81 ? 28.554 18.996 -52.640 1.00 63.31 81 PRO A N 1
ATOM 600 C CA . PRO A 1 81 ? 29.093 19.902 -53.639 1.00 63.31 81 PRO A CA 1
ATOM 601 C C . PRO A 1 81 ? 28.096 19.986 -54.794 1.00 63.31 81 PRO A C 1
ATOM 603 O O . PRO A 1 81 ? 27.769 18.980 -55.428 1.00 63.31 81 PRO A O 1
ATOM 606 N N . ILE A 1 82 ? 27.569 21.189 -54.999 1.00 65.44 82 ILE A N 1
ATOM 607 C CA . ILE A 1 82 ? 26.829 21.559 -56.197 1.00 65.44 82 ILE A CA 1
ATOM 608 C C . ILE A 1 82 ? 27.790 21.381 -57.374 1.00 65.44 82 ILE A C 1
ATOM 610 O O . ILE A 1 82 ? 28.832 22.032 -57.437 1.00 65.44 82 ILE A O 1
ATOM 614 N N . ARG A 1 83 ? 27.489 20.394 -58.217 1.00 67.81 83 ARG A N 1
ATOM 615 C CA . ARG A 1 83 ? 28.198 20.142 -59.471 1.00 67.81 83 ARG A CA 1
ATOM 616 C C . ARG A 1 83 ? 27.726 21.120 -60.534 1.00 67.81 83 ARG A C 1
ATOM 618 O O . ARG A 1 83 ? 26.501 21.368 -60.568 1.00 67.81 83 ARG A O 1
#

Foldseek 3Di:
DDPPPPPDDDDDDPVRVVVVVVVVVVVVVVCCQQPVCCQPPVDHPPCNCVVVVSHDDPVVVVCVVVDDDDPDPDPDP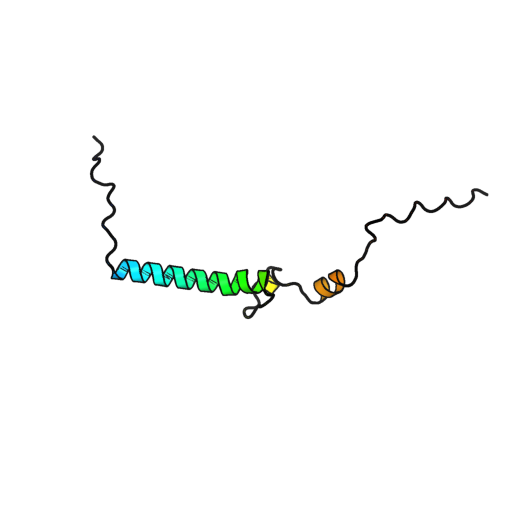PDDPDD

Secondary structure (DSSP, 8-state):
---TTTT-PPPPPHHHHHHHHHHHHHHHHHHIIIIIHHHHH---SSSHHHHTTSS--HHHHHHHHS--S-SSPPPPPPPPP--

Mean predicted aligned error: 12.75 Å

Sequence (83 aa):
MIDPANRRQPLPSSRKLAGSVALAAASAAVILILLVLPAEYEIDKTGFGRLIGLVPTDEERARAFVFDPPMIPAPPGHGRPIR

Radius of gyration: 28.33 Å; Cα contacts (8 Å, |Δi|>4): 39; chains: 1; bounding box: 59×41×83 Å